Protein AF-A0A3B3WKI2-F1 (afdb_monomer_lite)

Radius of gyration: 25.05 Å; chains: 1; bounding box: 56×59×57 Å

Foldseek 3Di:
DDDPPDDDQQLADDDPVNVVVQVVVCVVPNDDRSNLSVLLSQLQVVQPQHHQDLVRSCVSDVDDSVVSVSSSVVSVVVCVPDPDNGPRDDQAEDDPPPDPDPDPSHDDYDDPPPPDDDPDDDDVVVVVVVVVVVVVVVVVVVVVVVVVVVVVVVVVVVPD

Sequence (160 aa):
TFVFLDTEQPDYDLDTDDEAFVNKLKKKMEISCLQFEEMIDRLEKGSGQQLVSLPEAKLLLKEDDELIKEVFDYWSRKRKNSKANSLIPTVKQEKRDGSSTGDPYVAFRRRTEKMQTRKVRVSFFSCFLLVLLVKREQTGWIQRRKCSAYFSSDVGAVNS

Structure (mmCIF, N/CA/C/O backbone):
data_AF-A0A3B3WKI2-F1
#
_entry.id   AF-A0A3B3WKI2-F1
#
loop_
_atom_site.group_PDB
_atom_site.id
_atom_site.type_symbol
_atom_site.label_atom_id
_atom_site.label_alt_id
_atom_site.label_comp_id
_atom_site.label_asym_id
_atom_site.label_entity_id
_atom_site.label_seq_id
_atom_site.pdbx_PDB_ins_code
_atom_site.Cartn_x
_atom_site.Cartn_y
_atom_site.Cartn_z
_atom_site.occupancy
_atom_site.B_iso_or_equiv
_atom_site.auth_seq_id
_atom_site.auth_comp_id
_atom_site.auth_asym_id
_atom_site.auth_atom_id
_atom_site.pdbx_PDB_model_num
ATOM 1 N N . THR A 1 1 ? -11.578 11.237 -23.929 1.00 38.00 1 THR A N 1
ATOM 2 C CA . THR A 1 1 ? -11.633 10.963 -22.479 1.00 38.00 1 THR A CA 1
ATOM 3 C C . THR A 1 1 ? -10.210 10.747 -22.016 1.00 38.00 1 THR A C 1
ATOM 5 O O . THR A 1 1 ? -9.605 9.746 -22.369 1.00 38.00 1 THR A O 1
ATOM 8 N N . PHE A 1 2 ? -9.615 11.774 -21.415 1.00 40.41 2 PHE A N 1
ATOM 9 C CA . PHE A 1 2 ? -8.221 11.791 -20.971 1.00 40.41 2 PHE A CA 1
ATOM 10 C C . PHE A 1 2 ? -8.202 11.177 -19.567 1.00 40.41 2 PHE A C 1
ATOM 12 O O . PHE A 1 2 ? -8.936 11.655 -18.705 1.00 40.41 2 PHE A O 1
ATOM 19 N N . VAL A 1 3 ? -7.462 10.087 -19.360 1.00 42.97 3 VAL A N 1
ATOM 20 C CA . VAL A 1 3 ? -7.372 9.432 -18.048 1.00 42.97 3 VAL A CA 1
ATOM 21 C C . VAL A 1 3 ? -6.573 10.354 -17.130 1.00 42.97 3 VAL A C 1
ATOM 23 O O . VAL A 1 3 ? -5.382 10.578 -17.339 1.00 42.97 3 VAL A O 1
ATOM 26 N N . PHE A 1 4 ? -7.265 10.947 -16.166 1.00 43.16 4 PHE A N 1
ATOM 27 C CA . PHE A 1 4 ? -6.698 11.715 -15.071 1.00 43.16 4 PHE A CA 1
ATOM 28 C C . PHE A 1 4 ? -6.110 10.712 -14.066 1.00 43.16 4 PHE A C 1
ATOM 30 O O . PHE A 1 4 ? -6.827 10.177 -13.229 1.00 43.16 4 PHE A O 1
ATOM 37 N N . LEU A 1 5 ? -4.825 10.380 -14.205 1.00 49.28 5 LEU A N 1
ATOM 38 C CA . LEU A 1 5 ? -4.044 9.721 -13.152 1.00 49.28 5 LEU A CA 1
ATOM 39 C C . LEU A 1 5 ? -3.727 10.773 -12.079 1.00 49.28 5 LEU A C 1
ATOM 41 O O . LEU A 1 5 ? -2.598 11.245 -12.047 1.00 49.28 5 LEU A O 1
ATOM 45 N N . ASP A 1 6 ? -4.714 11.238 -11.305 1.00 46.78 6 ASP A N 1
ATOM 46 C CA . ASP A 1 6 ? -4.411 12.137 -10.173 1.00 46.78 6 ASP A CA 1
ATOM 47 C C . ASP A 1 6 ? -5.526 12.290 -9.120 1.00 46.78 6 ASP A C 1
ATOM 49 O O . ASP A 1 6 ? -5.763 13.378 -8.601 1.00 46.78 6 ASP A O 1
ATOM 53 N N . THR A 1 7 ? -6.209 11.200 -8.756 1.00 47.34 7 THR A N 1
ATOM 54 C CA . THR A 1 7 ? -6.895 11.127 -7.448 1.00 47.34 7 THR A CA 1
ATOM 55 C C . THR A 1 7 ? -6.794 9.723 -6.858 1.00 47.34 7 THR A C 1
ATOM 57 O O . THR A 1 7 ? -7.647 8.878 -7.112 1.00 47.34 7 THR A O 1
ATOM 60 N N . GLU A 1 8 ? -5.697 9.505 -6.127 1.00 61.78 8 GLU A N 1
ATOM 61 C CA . GLU A 1 8 ? -5.615 8.845 -4.809 1.00 61.78 8 GLU A CA 1
ATOM 62 C C . GLU A 1 8 ? -6.609 7.705 -4.523 1.00 61.78 8 GLU A C 1
ATOM 64 O O . GLU A 1 8 ? -7.402 7.780 -3.587 1.00 61.78 8 GLU A O 1
ATOM 69 N N . GLN A 1 9 ? -6.557 6.624 -5.300 1.00 72.19 9 GLN A N 1
ATOM 70 C CA . GLN A 1 9 ? -7.026 5.332 -4.800 1.00 72.19 9 GLN A CA 1
ATOM 71 C C . GLN A 1 9 ? -5.807 4.599 -4.216 1.00 72.19 9 GLN A C 1
ATOM 73 O O . GLN A 1 9 ? -4.782 4.551 -4.903 1.00 72.19 9 GLN A O 1
ATOM 78 N N . PRO A 1 10 ? -5.863 4.090 -2.970 1.00 79.75 10 PRO A N 1
ATOM 79 C CA . PRO A 1 10 ? -4.769 3.296 -2.418 1.00 79.75 10 PRO A CA 1
ATOM 80 C C . PRO A 1 10 ? -4.488 2.090 -3.323 1.00 79.75 10 PRO A C 1
ATOM 82 O O . PRO A 1 10 ? -5.413 1.472 -3.841 1.00 79.75 10 PRO A O 1
ATOM 85 N N . ASP A 1 11 ? -3.207 1.756 -3.517 1.00 83.94 11 ASP A N 1
ATOM 86 C CA . ASP A 1 11 ? -2.802 0.608 -4.348 1.00 83.94 11 ASP A CA 1
ATOM 87 C C . ASP A 1 11 ? -3.088 -0.737 -3.648 1.00 83.94 11 ASP A C 1
ATOM 89 O O . ASP A 1 11 ? -2.954 -1.806 -4.249 1.00 83.94 11 ASP A O 1
ATOM 93 N N . TYR A 1 12 ? -3.417 -0.686 -2.355 1.00 87.62 12 TYR A N 1
ATOM 94 C CA . TYR A 1 12 ? -3.726 -1.842 -1.532 1.00 87.62 12 TYR A CA 1
ATOM 95 C C . TYR A 1 12 ? -5.235 -2.099 -1.501 1.00 87.62 12 TYR A C 1
ATOM 97 O O . TYR A 1 12 ? -5.989 -1.262 -1.010 1.00 87.62 12 TYR A O 1
ATOM 105 N N . ASP A 1 13 ? -5.643 -3.288 -1.941 1.00 90.12 13 ASP A N 1
ATOM 106 C CA . ASP A 1 13 ? -7.022 -3.771 -1.856 1.00 90.12 13 ASP A CA 1
ATOM 107 C C . ASP A 1 13 ? -7.193 -4.715 -0.655 1.00 90.12 13 ASP A C 1
ATOM 109 O O . ASP A 1 13 ? -6.355 -5.592 -0.413 1.00 90.12 13 ASP A O 1
ATOM 113 N N . LEU A 1 14 ? -8.303 -4.573 0.075 1.00 88.81 14 LEU A N 1
ATOM 114 C CA . LEU A 1 14 ? -8.678 -5.490 1.155 1.00 88.81 14 LEU A CA 1
ATOM 115 C C . LEU A 1 14 ? -8.870 -6.928 0.650 1.00 88.81 14 LEU A C 1
ATOM 117 O O . LEU A 1 14 ? -9.607 -7.176 -0.306 1.00 88.81 14 LEU A O 1
ATOM 121 N N . ASP A 1 15 ? -8.285 -7.894 1.359 1.00 88.44 15 ASP A N 1
ATOM 122 C CA . ASP A 1 15 ? -8.651 -9.304 1.217 1.00 88.44 15 ASP A CA 1
ATOM 123 C C . ASP A 1 15 ? -9.690 -9.748 2.265 1.00 88.44 15 ASP A C 1
ATOM 125 O O . ASP A 1 15 ? -10.083 -9.009 3.169 1.00 88.44 15 ASP A O 1
ATOM 129 N N . THR A 1 16 ? -10.159 -10.993 2.156 1.00 89.88 16 THR A N 1
ATOM 130 C CA . THR A 1 16 ? -11.171 -11.550 3.071 1.00 89.88 16 THR A CA 1
ATOM 131 C C . THR A 1 16 ? -10.713 -11.562 4.538 1.00 89.88 16 THR A C 1
ATOM 133 O O . THR A 1 16 ? -11.535 -11.407 5.447 1.00 89.88 16 THR A O 1
ATOM 136 N N . ASP A 1 17 ? -9.412 -11.726 4.791 1.00 89.88 17 ASP A N 1
ATOM 137 C CA . ASP A 1 17 ? -8.857 -11.714 6.146 1.00 89.88 17 ASP A CA 1
ATOM 138 C C . ASP A 1 17 ? -8.795 -10.282 6.704 1.00 89.88 17 ASP A C 1
ATOM 140 O O . ASP A 1 17 ? -9.076 -10.065 7.891 1.00 89.88 17 ASP A O 1
ATOM 144 N N . ASP A 1 18 ? -8.473 -9.303 5.854 1.00 91.75 18 ASP A N 1
ATOM 145 C CA . ASP A 1 18 ? -8.488 -7.878 6.179 1.00 91.75 18 ASP A CA 1
ATOM 146 C C . ASP A 1 18 ? -9.910 -7.405 6.498 1.00 91.75 18 ASP A C 1
ATOM 148 O O . ASP A 1 18 ? -10.129 -6.755 7.521 1.00 91.75 18 ASP A O 1
ATOM 152 N N . GLU A 1 19 ? -10.908 -7.787 5.696 1.00 91.31 19 GLU A N 1
ATOM 153 C CA . GLU A 1 19 ? -12.314 -7.452 5.953 1.00 91.31 19 GLU A CA 1
ATOM 154 C C . GLU A 1 19 ? -12.773 -7.954 7.329 1.00 91.31 19 GLU A C 1
ATOM 156 O O . GLU A 1 19 ? -13.438 -7.239 8.089 1.00 91.31 19 GLU A O 1
ATOM 161 N N . ALA A 1 20 ? -12.397 -9.183 7.696 1.00 91.75 20 ALA A N 1
ATOM 162 C CA . ALA A 1 20 ? -12.710 -9.746 9.004 1.00 91.75 20 ALA A CA 1
ATOM 163 C C . ALA A 1 20 ? -12.011 -8.986 10.146 1.00 91.75 20 ALA A C 1
ATOM 165 O O . ALA A 1 20 ? -12.585 -8.844 11.233 1.00 91.75 20 ALA A O 1
ATOM 166 N N . PHE A 1 21 ? -10.789 -8.496 9.922 1.00 91.50 21 PHE A N 1
ATOM 167 C CA . PHE A 1 21 ? -10.059 -7.663 10.875 1.00 91.50 21 PHE A CA 1
ATOM 168 C C . PHE A 1 21 ? -10.705 -6.281 11.027 1.00 91.50 21 PHE A C 1
ATOM 170 O O . PHE A 1 21 ? -11.048 -5.894 12.147 1.00 91.50 21 PHE A O 1
ATOM 177 N N . VAL A 1 22 ? -10.975 -5.585 9.922 1.00 91.06 22 VAL A N 1
ATOM 178 C CA . VAL A 1 22 ? -11.626 -4.267 9.902 1.00 91.06 22 VAL A CA 1
ATOM 179 C C . VAL A 1 22 ? -13.005 -4.335 10.553 1.00 91.06 22 VAL A C 1
ATOM 181 O O . VAL A 1 22 ? -13.339 -3.481 11.365 1.00 91.06 22 VAL A O 1
ATOM 184 N N . ASN A 1 23 ? -13.795 -5.382 10.303 1.00 90.38 23 ASN A N 1
ATOM 185 C CA . ASN A 1 23 ? -15.102 -5.559 10.947 1.00 90.38 23 ASN A CA 1
ATOM 186 C C . ASN A 1 23 ? -15.015 -5.783 12.467 1.00 90.38 23 ASN A C 1
ATOM 188 O O . ASN A 1 23 ? -15.940 -5.422 13.199 1.00 90.38 23 ASN A O 1
ATOM 192 N N . LYS A 1 24 ? -13.923 -6.373 12.968 1.00 89.94 24 LYS A N 1
ATOM 193 C CA . LYS A 1 24 ? -13.662 -6.471 14.415 1.00 89.94 24 LYS A CA 1
ATOM 194 C C . LYS A 1 24 ? -13.196 -5.135 14.982 1.00 89.94 24 LYS A C 1
ATOM 196 O O . LYS A 1 24 ? -13.637 -4.769 16.070 1.00 89.94 24 LYS A O 1
ATOM 201 N N . LEU A 1 25 ? -12.336 -4.425 14.254 1.00 88.06 25 LEU A N 1
ATOM 202 C CA . LEU A 1 25 ? -11.780 -3.144 14.675 1.00 88.06 25 LEU A CA 1
ATOM 203 C C . LEU A 1 25 ? -12.856 -2.056 14.703 1.00 88.06 25 LEU A C 1
ATOM 205 O O . LEU A 1 25 ? -12.972 -1.385 15.718 1.00 88.06 25 LEU A O 1
ATOM 209 N N . LYS A 1 26 ? -13.750 -2.017 13.704 1.00 86.56 26 LYS A N 1
ATOM 210 C CA . LYS A 1 26 ? -14.941 -1.147 13.632 1.00 86.56 26 LYS A CA 1
ATOM 211 C C . LYS A 1 26 ? -15.816 -1.175 14.884 1.00 86.5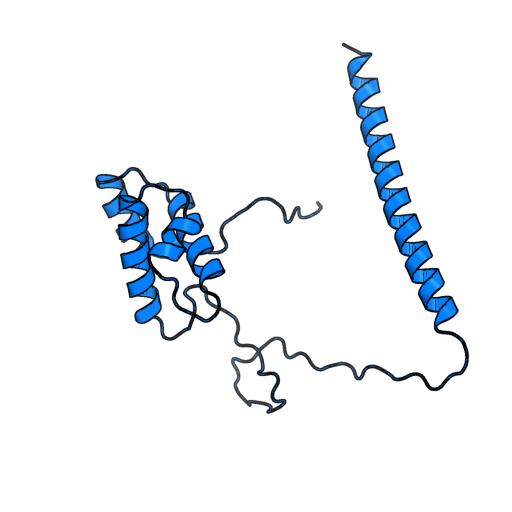6 26 LYS A C 1
ATOM 213 O O . LYS A 1 26 ? -16.430 -0.175 15.220 1.00 86.56 26 LYS A O 1
ATOM 218 N N . LYS A 1 27 ? -15.890 -2.315 15.581 1.00 84.94 27 LYS A N 1
ATOM 219 C CA . LYS A 1 27 ? -16.668 -2.446 16.828 1.00 84.94 27 LYS A CA 1
ATOM 220 C C . LYS A 1 27 ? -15.998 -1.783 18.034 1.00 84.94 27 LYS A C 1
ATOM 222 O O . LYS A 1 27 ? -16.663 -1.572 19.041 1.00 84.94 27 LYS A O 1
ATOM 227 N N . LYS A 1 28 ? -14.689 -1.539 17.960 1.00 82.19 28 LYS A N 1
ATOM 228 C CA . LYS A 1 28 ? -13.881 -0.918 19.018 1.00 82.19 28 LYS A CA 1
ATOM 229 C C . LYS A 1 28 ? -13.541 0.537 18.698 1.00 82.19 28 LYS A C 1
ATOM 231 O O . LYS A 1 28 ? -13.533 1.360 19.600 1.00 82.19 28 LYS A O 1
ATOM 236 N N . MET A 1 29 ? -13.232 0.814 17.435 1.00 77.12 29 MET A N 1
ATOM 237 C CA . MET A 1 29 ? -12.756 2.086 16.903 1.00 77.12 29 MET A CA 1
ATOM 238 C C . MET A 1 29 ? -13.345 2.231 15.502 1.00 77.12 29 MET A C 1
ATOM 240 O O . MET A 1 29 ? -13.116 1.372 14.650 1.00 77.12 29 MET A O 1
ATOM 244 N N . GLU A 1 30 ? -14.169 3.249 15.274 1.00 78.50 30 GLU A N 1
ATOM 245 C CA . GLU A 1 30 ? -14.859 3.457 13.998 1.00 78.50 30 GLU A CA 1
ATOM 246 C C . GLU A 1 30 ? -13.853 3.753 12.870 1.00 78.50 30 GLU A C 1
ATOM 248 O O . GLU A 1 30 ? -13.501 4.898 12.620 1.00 78.50 30 GLU A O 1
ATOM 253 N N . ILE A 1 31 ? -13.380 2.708 12.182 1.00 85.94 31 ILE A N 1
ATOM 254 C CA . ILE A 1 31 ? -12.472 2.805 11.031 1.00 85.94 31 ILE A CA 1
ATOM 255 C C . ILE A 1 31 ? -13.214 2.505 9.725 1.00 85.94 31 ILE A C 1
ATOM 257 O O . ILE A 1 31 ? -13.993 1.550 9.633 1.00 85.94 31 ILE A O 1
ATOM 261 N N . SER A 1 32 ? -12.966 3.296 8.681 1.00 87.44 32 SER A N 1
ATOM 262 C CA . SER A 1 32 ? -13.492 3.011 7.339 1.00 87.44 32 SER A CA 1
ATOM 263 C C . SER A 1 32 ? -12.602 2.019 6.575 1.00 87.44 32 SER A C 1
ATOM 265 O O . SER A 1 32 ? -11.414 1.891 6.854 1.00 87.44 32 SER A O 1
ATOM 267 N N . CYS A 1 33 ? -13.170 1.304 5.596 1.00 87.62 33 CYS A N 1
ATOM 268 C CA . CYS A 1 33 ? -12.393 0.382 4.754 1.00 87.62 33 CYS A CA 1
ATOM 269 C C . CYS A 1 33 ? -11.276 1.120 3.998 1.00 87.62 33 CYS A C 1
ATOM 271 O O . CYS A 1 33 ? -10.127 0.701 4.054 1.00 87.62 33 CYS A O 1
ATOM 273 N N . LEU A 1 34 ? -11.610 2.268 3.401 1.00 88.25 34 LEU A N 1
ATOM 274 C CA . LEU A 1 34 ? -10.665 3.111 2.664 1.00 88.25 34 LEU A CA 1
ATOM 275 C C . LEU A 1 34 ? -9.532 3.637 3.553 1.00 88.25 34 LEU A C 1
ATOM 277 O O . LEU A 1 34 ? -8.381 3.647 3.138 1.00 88.25 34 LEU A O 1
ATOM 281 N N . GLN A 1 35 ? -9.835 4.032 4.794 1.00 89.62 35 GLN A N 1
ATOM 282 C CA . GLN A 1 35 ? -8.809 4.481 5.738 1.00 89.62 35 GLN A CA 1
ATOM 283 C C . GLN A 1 35 ? -7.838 3.346 6.075 1.00 89.62 35 GLN A C 1
ATOM 285 O O . GLN A 1 35 ? -6.635 3.570 6.133 1.00 89.62 35 GLN A O 1
ATOM 290 N N . PHE A 1 36 ? -8.331 2.117 6.261 1.00 91.56 36 PHE A N 1
ATOM 291 C CA . PHE A 1 36 ? -7.446 0.971 6.468 1.00 91.56 36 PHE A CA 1
ATOM 292 C C . PHE A 1 36 ? -6.555 0.711 5.246 1.00 91.56 36 PHE A C 1
ATOM 294 O O . PHE A 1 36 ? -5.350 0.535 5.410 1.00 91.56 36 PHE A O 1
ATOM 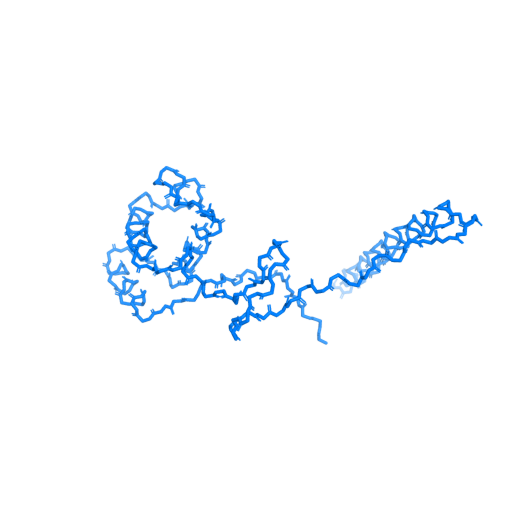301 N N . GLU A 1 37 ? -7.117 0.729 4.036 1.00 92.06 37 GLU A N 1
ATOM 302 C CA . GLU A 1 37 ? -6.352 0.573 2.790 1.00 92.06 37 GLU A CA 1
ATOM 303 C C . GLU A 1 37 ? -5.259 1.640 2.663 1.00 92.06 37 GLU A C 1
ATOM 305 O O . GLU A 1 37 ? -4.103 1.313 2.410 1.00 92.06 37 GLU A O 1
ATOM 310 N N . GLU A 1 38 ? -5.586 2.904 2.938 1.00 90.44 38 GLU A N 1
ATOM 311 C CA . GLU A 1 38 ? -4.639 4.021 2.930 1.00 90.44 38 GLU A CA 1
ATOM 312 C C . GLU A 1 38 ? -3.528 3.850 3.980 1.00 90.44 38 GLU A C 1
ATOM 314 O O . GLU A 1 38 ? -2.354 4.124 3.712 1.00 90.44 38 GLU A O 1
ATOM 319 N N . MET A 1 39 ? -3.868 3.361 5.177 1.00 92.62 39 MET A N 1
ATOM 320 C CA . MET A 1 39 ? -2.881 3.077 6.220 1.00 92.62 39 MET A CA 1
ATOM 321 C C . MET A 1 39 ? -1.917 1.964 5.792 1.00 92.62 39 MET A C 1
ATOM 323 O O . MET A 1 39 ? -0.704 2.108 5.959 1.00 92.62 39 MET A O 1
ATOM 327 N N . ILE A 1 40 ? -2.425 0.865 5.227 1.00 91.94 40 ILE A N 1
ATOM 328 C CA . ILE A 1 40 ? -1.581 -0.237 4.751 1.00 91.94 40 ILE A CA 1
ATOM 329 C C . ILE A 1 40 ? -0.737 0.198 3.551 1.00 91.94 40 ILE A C 1
ATOM 331 O O . ILE A 1 40 ? 0.455 -0.100 3.515 1.00 91.94 40 ILE A O 1
ATOM 335 N N . ASP A 1 41 ? -1.307 0.951 2.613 1.00 90.44 41 ASP A N 1
ATOM 336 C CA . ASP A 1 41 ? -0.598 1.482 1.450 1.00 90.44 41 ASP A CA 1
ATOM 337 C C . ASP A 1 41 ? 0.588 2.368 1.867 1.00 90.44 41 ASP A C 1
ATOM 339 O O . ASP A 1 41 ? 1.713 2.188 1.395 1.00 90.44 41 ASP A O 1
ATOM 343 N N . ARG A 1 42 ? 0.388 3.263 2.846 1.00 89.88 42 ARG A N 1
ATOM 344 C CA . ARG A 1 42 ? 1.471 4.077 3.425 1.00 89.88 42 ARG A CA 1
ATOM 345 C C . ARG A 1 42 ? 2.546 3.230 4.102 1.00 89.88 42 ARG A C 1
ATOM 347 O O . ARG A 1 42 ? 3.732 3.539 3.961 1.00 89.88 42 ARG A O 1
ATOM 354 N N . LEU A 1 43 ? 2.160 2.170 4.816 1.00 90.81 43 LEU A N 1
ATOM 355 C CA . LEU A 1 43 ? 3.112 1.246 5.440 1.00 90.81 43 LEU A CA 1
ATOM 356 C C . LEU A 1 43 ? 3.910 0.464 4.389 1.00 90.81 43 LEU A C 1
ATOM 358 O O . LEU A 1 43 ? 5.132 0.399 4.497 1.00 90.81 43 LEU A O 1
ATOM 362 N N . GLU A 1 44 ? 3.271 -0.072 3.347 1.00 89.62 44 GLU A N 1
ATOM 363 C CA . GLU A 1 44 ? 3.951 -0.783 2.255 1.00 89.62 44 GLU A CA 1
ATOM 364 C C . GLU A 1 44 ? 4.909 0.146 1.489 1.00 89.62 44 GLU A C 1
ATOM 366 O O . GLU A 1 44 ? 6.069 -0.217 1.258 1.00 89.62 44 GLU A O 1
ATOM 371 N N . LYS A 1 45 ? 4.476 1.376 1.174 1.00 87.19 45 LYS A N 1
ATOM 372 C CA . LYS A 1 45 ? 5.308 2.402 0.518 1.00 87.19 45 LYS A CA 1
ATOM 373 C C . LYS A 1 45 ? 6.494 2.831 1.382 1.00 87.19 45 LYS A C 1
ATOM 375 O O . LYS A 1 45 ? 7.592 2.999 0.853 1.00 87.19 45 LYS A O 1
ATOM 380 N N . GLY A 1 46 ? 6.301 2.962 2.696 1.00 84.88 46 GLY A N 1
ATOM 381 C CA . GLY A 1 46 ? 7.379 3.237 3.650 1.00 84.88 46 GLY A CA 1
ATOM 382 C C . GLY A 1 46 ? 8.338 2.058 3.837 1.00 84.88 46 GLY A C 1
ATOM 383 O O . GLY A 1 46 ? 9.522 2.251 4.095 1.00 84.88 46 GLY A O 1
ATOM 384 N N . SER A 1 47 ? 7.852 0.831 3.651 1.00 83.25 47 SER A N 1
ATOM 385 C CA . SER A 1 47 ? 8.621 -0.383 3.903 1.00 83.25 47 SER A CA 1
ATOM 386 C C . SER A 1 47 ? 9.669 -0.666 2.825 1.00 83.25 47 SER A C 1
ATOM 388 O O . SER A 1 47 ? 10.793 -1.056 3.141 1.00 83.25 47 SER A O 1
ATOM 390 N N . GLY A 1 48 ? 9.348 -0.487 1.541 1.00 76.44 48 GLY A N 1
ATOM 391 C CA . GLY A 1 48 ? 10.286 -0.777 0.450 1.00 76.44 48 GLY A CA 1
ATOM 392 C C . GLY A 1 48 ? 10.931 -2.171 0.576 1.00 76.44 48 GLY A C 1
ATOM 393 O O . GLY A 1 48 ? 10.291 -3.186 0.321 1.00 76.44 48 GLY A O 1
ATOM 394 N N . GLN A 1 49 ? 12.211 -2.238 0.973 1.00 69.69 49 GLN A N 1
ATOM 395 C CA . GLN A 1 49 ? 12.923 -3.506 1.222 1.00 69.69 49 GLN A CA 1
ATOM 396 C C . GLN A 1 49 ? 12.983 -3.929 2.706 1.00 69.69 49 GLN A C 1
ATOM 398 O O . GLN A 1 49 ? 13.178 -5.114 2.985 1.00 69.69 49 GLN A O 1
ATOM 403 N N . GLN A 1 50 ? 12.796 -3.019 3.669 1.00 77.31 50 GLN A N 1
ATOM 404 C CA . GLN A 1 50 ? 12.971 -3.270 5.109 1.00 77.31 50 GLN A CA 1
ATOM 405 C C . GLN A 1 50 ? 11.650 -3.163 5.880 1.00 77.31 50 GLN A C 1
ATOM 407 O O . GLN A 1 50 ? 10.744 -2.439 5.493 1.00 77.31 50 GLN A O 1
ATOM 412 N N . LEU A 1 51 ? 11.501 -3.925 6.965 1.00 80.56 51 LEU A N 1
ATOM 413 C CA . LEU A 1 51 ? 10.312 -3.823 7.817 1.00 80.56 51 LEU A CA 1
ATOM 414 C C . LEU A 1 51 ? 10.267 -2.440 8.479 1.00 80.56 51 LEU A C 1
ATOM 416 O O . LEU A 1 51 ? 11.252 -2.039 9.095 1.00 80.56 51 LEU A O 1
ATOM 420 N N . VAL A 1 52 ? 9.123 -1.763 8.384 1.00 85.44 52 VAL A N 1
ATOM 421 C CA . VAL A 1 52 ? 8.860 -0.503 9.095 1.00 85.44 52 VAL A CA 1
ATOM 422 C C . VAL A 1 52 ? 8.830 -0.781 10.596 1.00 85.44 52 VAL A C 1
ATOM 424 O O . VAL A 1 52 ? 8.281 -1.792 11.039 1.00 85.44 52 VAL A O 1
ATOM 427 N N . SER A 1 53 ? 9.434 0.102 11.388 1.00 88.00 53 SER A N 1
ATOM 428 C CA . SER A 1 53 ? 9.384 0.028 12.855 1.00 88.00 53 SER A CA 1
ATOM 429 C C . SER A 1 53 ? 8.176 0.789 13.416 1.00 88.00 53 SER A C 1
ATOM 431 O O . SER A 1 53 ? 7.666 1.703 12.779 1.00 88.00 53 SER A O 1
ATOM 433 N N . LEU A 1 54 ? 7.719 0.468 14.632 1.00 87.56 54 LEU A N 1
ATOM 434 C CA . LEU A 1 54 ? 6.570 1.163 15.238 1.00 87.56 54 LEU A CA 1
ATOM 435 C C . LEU A 1 54 ? 6.742 2.704 15.303 1.00 87.56 54 LEU A C 1
ATOM 437 O O . LEU A 1 54 ? 5.785 3.407 14.986 1.00 87.56 54 LEU A O 1
ATOM 441 N N . PRO A 1 55 ? 7.920 3.270 15.656 1.00 87.12 55 PRO A N 1
ATOM 442 C CA . PRO A 1 55 ? 8.126 4.723 15.626 1.00 87.12 55 PRO A CA 1
ATOM 443 C C . PRO A 1 55 ? 8.003 5.327 14.223 1.00 87.12 55 PRO A C 1
ATOM 445 O O . PRO A 1 55 ? 7.511 6.437 14.067 1.00 87.12 55 PRO A O 1
ATOM 448 N N . GLU A 1 56 ? 8.436 4.595 13.202 1.00 86.94 56 GLU A N 1
ATOM 449 C CA . GLU A 1 56 ? 8.355 5.024 11.807 1.00 86.94 56 GLU A CA 1
ATOM 450 C C . GLU A 1 56 ? 6.916 4.954 11.288 1.00 86.94 56 GLU A C 1
ATOM 452 O O . GLU A 1 56 ? 6.446 5.893 10.652 1.00 86.94 56 GLU A O 1
ATOM 457 N N . ALA A 1 57 ? 6.168 3.913 11.666 1.00 88.56 57 ALA A N 1
ATOM 458 C CA . ALA A 1 57 ? 4.739 3.812 11.390 1.00 88.56 57 ALA A CA 1
ATOM 459 C C . ALA A 1 57 ? 3.962 5.008 11.962 1.00 88.56 57 ALA A C 1
ATOM 461 O O . ALA A 1 57 ? 3.112 5.555 11.271 1.00 88.56 57 ALA A O 1
ATOM 462 N N . LYS A 1 58 ? 4.303 5.476 13.171 1.00 88.75 58 LYS A N 1
ATOM 463 C CA . LYS A 1 58 ? 3.702 6.685 13.767 1.00 88.75 58 LYS A CA 1
ATOM 464 C C . LYS A 1 58 ? 4.021 7.981 13.021 1.00 88.75 58 LYS A C 1
ATOM 466 O O . LYS A 1 58 ? 3.261 8.936 13.096 1.00 88.75 58 LYS A O 1
ATOM 471 N N . LEU A 1 59 ? 5.159 8.048 12.334 1.00 87.31 59 LEU A N 1
ATOM 472 C CA . LEU A 1 59 ? 5.514 9.214 11.519 1.00 87.31 59 LEU A CA 1
ATOM 473 C C . LEU A 1 59 ? 4.792 9.197 10.167 1.00 87.31 59 LEU A C 1
ATOM 475 O O . LEU A 1 59 ? 4.468 10.255 9.628 1.00 87.31 59 LEU A O 1
ATOM 479 N N . LEU A 1 60 ? 4.554 8.002 9.621 1.00 85.69 60 LEU A N 1
ATOM 480 C CA . LEU A 1 60 ? 3.867 7.797 8.345 1.00 85.69 60 LEU A CA 1
ATOM 481 C C . LEU A 1 60 ? 2.344 7.922 8.480 1.00 85.69 60 LEU A C 1
ATOM 483 O O . LEU A 1 60 ? 1.686 8.489 7.607 1.00 85.69 60 LEU A O 1
ATOM 487 N N . LEU A 1 61 ? 1.791 7.394 9.570 1.00 84.12 61 LEU A N 1
ATOM 488 C CA . LEU A 1 61 ? 0.364 7.369 9.857 1.00 84.12 61 LEU A CA 1
ATOM 489 C C . LEU A 1 61 ? 0.036 8.515 10.813 1.00 84.12 61 LEU A C 1
ATOM 491 O O . LEU A 1 61 ? 0.492 8.534 11.949 1.00 84.12 61 LEU A O 1
ATOM 495 N N . LYS A 1 62 ? -0.752 9.487 10.350 1.00 84.56 62 LYS A N 1
ATOM 496 C CA . LYS A 1 62 ? -1.175 10.657 11.140 1.00 84.56 62 LYS A CA 1
ATOM 497 C C . LYS A 1 62 ? -2.493 10.391 11.880 1.00 84.56 62 LYS A C 1
ATOM 499 O O . LYS A 1 62 ? -3.387 11.227 11.859 1.00 84.56 62 LYS A O 1
ATOM 504 N N . GLU A 1 63 ? -2.603 9.212 12.475 1.00 86.31 63 GLU A N 1
ATOM 505 C CA . GLU A 1 63 ? -3.816 8.689 13.115 1.00 86.31 63 GLU A CA 1
ATOM 506 C C . GLU A 1 63 ? -3.606 8.506 14.628 1.00 86.31 63 GLU A C 1
ATOM 508 O O . GLU A 1 63 ? -2.526 8.783 15.157 1.00 86.31 63 GLU A O 1
ATOM 513 N N . ASP A 1 64 ? -4.626 8.017 15.333 1.00 87.81 64 ASP A N 1
ATOM 514 C CA . ASP A 1 64 ? -4.537 7.737 16.767 1.00 87.81 64 ASP A CA 1
ATOM 515 C C . ASP A 1 64 ? -3.519 6.632 17.091 1.00 87.81 64 ASP A C 1
ATOM 517 O O . ASP A 1 64 ? -3.470 5.579 16.452 1.00 87.81 64 ASP A O 1
ATOM 521 N N . ASP A 1 65 ? -2.744 6.836 18.159 1.00 87.75 65 ASP A N 1
ATOM 522 C CA . ASP A 1 65 ? -1.664 5.937 18.589 1.00 87.75 65 ASP A CA 1
ATOM 523 C C . ASP A 1 65 ? -2.133 4.490 18.846 1.00 87.75 65 ASP A C 1
ATOM 525 O O . ASP A 1 65 ? -1.403 3.532 18.567 1.00 87.75 65 ASP A O 1
ATOM 529 N N . GLU A 1 66 ? -3.348 4.319 19.376 1.00 88.06 66 GLU A N 1
ATOM 530 C CA . GLU A 1 66 ? -3.957 3.005 19.618 1.00 88.06 66 GLU A CA 1
ATOM 531 C C . GLU A 1 66 ? -4.342 2.305 18.308 1.00 88.06 66 GLU A C 1
ATOM 533 O O . GLU A 1 66 ? -4.075 1.110 18.145 1.00 88.06 66 GLU A O 1
ATOM 538 N N . LEU A 1 67 ? -4.891 3.057 17.347 1.00 89.38 67 LEU A N 1
ATOM 539 C CA . LEU A 1 67 ? -5.267 2.546 16.032 1.00 89.38 67 LEU A CA 1
ATOM 540 C C . LEU A 1 67 ? -4.029 2.147 15.224 1.00 89.38 67 LEU A C 1
ATOM 542 O O . LEU A 1 67 ? -3.974 1.050 14.664 1.00 89.38 67 LEU A O 1
ATOM 546 N N . ILE A 1 68 ? -3.007 3.010 15.218 1.00 91.31 68 ILE A N 1
ATOM 547 C CA . ILE A 1 68 ? -1.725 2.757 14.554 1.00 91.31 68 ILE A CA 1
ATOM 548 C C . ILE A 1 68 ? -1.114 1.460 15.070 1.00 91.31 68 ILE A C 1
ATOM 550 O O . ILE A 1 68 ? -0.656 0.646 14.273 1.00 91.31 68 ILE A O 1
ATOM 554 N N . LYS A 1 69 ? -1.120 1.244 16.389 1.00 91.94 69 LYS A N 1
ATOM 555 C CA . LYS A 1 69 ? -0.542 0.042 16.991 1.00 91.94 69 LYS A CA 1
ATOM 556 C C . LYS A 1 69 ? -1.266 -1.232 16.550 1.00 91.94 69 LYS A C 1
ATOM 558 O O . LYS A 1 69 ? -0.601 -2.177 16.135 1.00 91.94 69 LYS A O 1
ATOM 563 N N . GLU A 1 70 ? -2.599 -1.259 16.591 1.00 92.00 70 GLU A N 1
ATOM 564 C CA . GLU A 1 70 ? -3.381 -2.434 16.172 1.00 92.00 70 GLU A CA 1
ATOM 565 C C . GLU A 1 70 ? -3.191 -2.755 14.682 1.00 92.00 70 GLU A C 1
ATOM 567 O O . GLU A 1 70 ? -2.955 -3.913 14.318 1.00 92.00 70 GLU A O 1
ATOM 572 N N . VAL A 1 71 ? -3.238 -1.735 13.816 1.00 92.38 71 VAL A N 1
ATOM 573 C CA . VAL A 1 71 ? -3.017 -1.902 12.370 1.00 92.38 71 VAL A CA 1
ATOM 574 C C . VAL A 1 71 ? -1.578 -2.340 12.092 1.00 92.38 71 VAL A C 1
ATOM 576 O O . VAL A 1 71 ? -1.357 -3.269 11.316 1.00 92.38 71 VAL A O 1
ATOM 579 N N . PHE A 1 72 ? -0.592 -1.747 12.768 1.00 92.75 72 PHE A N 1
ATOM 580 C CA . PHE A 1 72 ? 0.818 -2.103 12.620 1.00 92.75 72 PHE A CA 1
ATOM 581 C C . PHE A 1 72 ? 1.116 -3.537 13.074 1.00 92.75 72 PHE A C 1
ATOM 583 O O . PHE A 1 72 ? 1.857 -4.252 12.396 1.00 92.75 72 PHE A O 1
ATOM 590 N N . ASP A 1 73 ? 0.540 -3.984 14.192 1.00 92.88 73 ASP A N 1
ATOM 591 C CA . ASP A 1 73 ? 0.713 -5.348 14.702 1.00 92.88 73 ASP A CA 1
ATOM 592 C C . ASP A 1 73 ? 0.047 -6.384 13.783 1.00 92.88 73 ASP A C 1
ATOM 594 O O . ASP A 1 73 ? 0.546 -7.506 13.625 1.00 92.88 73 ASP A O 1
ATOM 598 N N . TYR A 1 74 ? -1.079 -6.031 13.159 1.00 92.81 74 TYR A N 1
ATOM 599 C CA . TYR A 1 74 ? -1.702 -6.836 12.110 1.00 92.81 74 TYR A CA 1
ATOM 600 C C . TYR A 1 74 ? -0.813 -6.911 10.858 1.00 92.81 74 TYR A C 1
ATOM 602 O O . TYR A 1 74 ? -0.396 -8.005 10.464 1.00 92.81 74 TYR A O 1
ATOM 610 N N . TRP A 1 75 ? -0.445 -5.758 10.295 1.00 92.12 75 TRP A N 1
ATOM 611 C CA . TRP A 1 75 ? 0.388 -5.643 9.099 1.00 92.12 75 TRP A CA 1
ATOM 612 C C . TRP A 1 75 ? 1.734 -6.357 9.266 1.00 92.12 75 TRP A C 1
ATOM 614 O O . TRP A 1 75 ? 2.101 -7.204 8.453 1.00 92.12 75 TRP A O 1
ATOM 624 N N . SER A 1 76 ? 2.434 -6.121 10.378 1.00 90.62 76 SER A N 1
ATOM 625 C CA . SER A 1 76 ? 3.730 -6.742 10.677 1.00 90.62 76 SER A CA 1
ATOM 626 C C . SER A 1 76 ? 3.653 -8.266 10.745 1.00 90.62 76 SER A C 1
ATOM 628 O O . SER A 1 76 ? 4.582 -8.955 10.315 1.00 90.62 76 SER A O 1
ATOM 630 N N . ARG A 1 77 ? 2.560 -8.825 11.283 1.00 91.06 77 ARG A N 1
ATOM 631 C CA . ARG A 1 77 ? 2.330 -10.279 11.279 1.00 91.06 77 ARG A CA 1
ATOM 632 C C . ARG A 1 77 ? 2.073 -10.790 9.866 1.00 91.06 77 ARG A C 1
ATOM 634 O O . ARG A 1 77 ? 2.680 -11.786 9.475 1.00 91.06 77 ARG A O 1
ATOM 641 N N . LYS A 1 78 ? 1.242 -10.092 9.088 1.00 90.00 78 LYS A N 1
ATOM 642 C CA . LYS A 1 78 ? 0.942 -10.448 7.694 1.00 90.00 78 LYS A CA 1
ATOM 643 C C . LYS A 1 78 ? 2.215 -10.450 6.835 1.00 90.00 78 LYS A C 1
ATOM 645 O O . LYS A 1 78 ? 2.493 -11.426 6.143 1.00 90.00 78 LYS A O 1
ATOM 650 N N . ARG A 1 79 ? 3.066 -9.430 6.988 1.00 87.31 79 ARG A N 1
ATOM 651 C CA . ARG A 1 79 ? 4.344 -9.260 6.270 1.00 87.31 79 ARG A CA 1
ATOM 652 C C . ARG A 1 79 ? 5.388 -10.321 6.634 1.00 87.31 79 ARG A C 1
ATOM 654 O O . ARG A 1 79 ? 6.187 -10.695 5.786 1.00 87.31 79 ARG A O 1
ATOM 661 N N . LYS A 1 80 ? 5.378 -10.834 7.872 1.00 86.25 80 LYS A N 1
ATOM 662 C CA . LYS A 1 80 ? 6.238 -11.957 8.308 1.00 86.25 80 LYS A CA 1
ATOM 663 C C . LYS A 1 80 ? 5.761 -13.314 7.790 1.00 86.25 80 LYS A C 1
ATOM 665 O O . LYS A 1 80 ? 6.584 -14.198 7.572 1.00 86.25 80 LYS A O 1
ATOM 670 N N . ASN A 1 81 ? 4.451 -13.480 7.619 1.00 86.19 81 ASN A N 1
ATOM 671 C CA . ASN A 1 81 ? 3.858 -14.717 7.112 1.00 86.19 81 ASN A CA 1
ATOM 672 C C . ASN A 1 81 ? 3.879 -14.793 5.577 1.00 86.19 81 ASN A C 1
ATOM 674 O O . ASN A 1 81 ? 3.829 -15.889 5.015 1.00 86.19 81 ASN A O 1
ATOM 678 N N . SER A 1 82 ? 3.967 -13.649 4.893 1.00 81.19 82 SER A N 1
ATOM 679 C CA . SER A 1 82 ? 4.132 -13.601 3.442 1.00 81.19 82 SER A CA 1
ATOM 680 C C . SER A 1 82 ? 5.514 -14.111 3.030 1.00 81.19 82 SER A C 1
ATOM 682 O O . SER A 1 82 ? 6.540 -13.735 3.593 1.00 81.19 82 SER A O 1
ATOM 684 N N . LYS A 1 83 ? 5.554 -14.967 2.002 1.00 76.12 83 LYS A N 1
ATOM 685 C CA . LYS A 1 83 ? 6.813 -15.402 1.367 1.00 76.12 83 LYS A CA 1
ATOM 686 C C . LYS A 1 83 ? 7.439 -14.294 0.517 1.00 76.12 83 LYS A C 1
ATOM 688 O O . LYS A 1 83 ? 8.616 -14.379 0.175 1.00 76.12 83 LYS A O 1
ATOM 693 N N . ALA A 1 84 ? 6.636 -13.310 0.119 1.00 72.06 84 ALA A N 1
ATOM 694 C CA . ALA A 1 84 ? 7.074 -12.160 -0.648 1.00 72.06 84 ALA A CA 1
ATOM 695 C C . ALA A 1 84 ? 7.444 -11.013 0.300 1.00 72.06 84 ALA A C 1
ATOM 697 O O . ALA A 1 84 ? 6.845 -10.843 1.357 1.00 72.06 84 ALA A O 1
ATOM 698 N N . ASN A 1 85 ? 8.404 -10.183 -0.109 1.00 74.94 85 ASN A N 1
ATOM 699 C CA . ASN A 1 85 ? 8.827 -9.010 0.665 1.00 74.94 85 ASN A CA 1
ATOM 700 C C . ASN A 1 85 ? 7.789 -7.865 0.669 1.00 74.94 85 ASN A C 1
ATOM 702 O O . ASN A 1 85 ? 8.087 -6.799 1.197 1.00 74.94 85 ASN A O 1
ATOM 706 N N . SER A 1 86 ? 6.612 -8.076 0.075 1.00 82.75 86 SER A N 1
ATOM 707 C CA . SER A 1 86 ? 5.496 -7.132 0.006 1.00 82.75 86 SER A CA 1
ATOM 708 C C . SER A 1 86 ? 4.175 -7.895 0.095 1.00 82.75 86 SER A C 1
ATOM 710 O O . SER A 1 86 ? 4.112 -9.087 -0.235 1.00 82.75 86 SER A O 1
ATOM 712 N N . LEU A 1 87 ? 3.140 -7.210 0.572 1.00 85.06 87 LEU A N 1
ATOM 713 C CA . LEU A 1 87 ? 1.770 -7.713 0.588 1.00 85.06 87 LEU A CA 1
ATOM 714 C C . LEU A 1 87 ? 1.070 -7.523 -0.761 1.00 85.06 87 LEU A C 1
ATOM 716 O O . LEU A 1 87 ? 0.185 -8.307 -1.093 1.00 85.06 87 LEU A O 1
ATOM 720 N N . ILE A 1 88 ? 1.503 -6.541 -1.556 1.00 85.38 88 ILE A N 1
ATOM 721 C CA . ILE A 1 88 ? 0.957 -6.289 -2.888 1.00 85.38 88 ILE A CA 1
ATOM 722 C C . ILE A 1 88 ? 1.612 -7.266 -3.878 1.00 85.38 88 ILE A C 1
ATOM 724 O O . ILE A 1 88 ? 2.844 -7.286 -4.015 1.00 85.38 88 ILE A O 1
ATOM 728 N N . PRO A 1 89 ? 0.830 -8.097 -4.591 1.00 84.19 89 PRO A N 1
ATOM 729 C CA . PRO A 1 89 ? 1.373 -8.996 -5.597 1.00 84.19 89 PRO A CA 1
ATOM 730 C C . PRO A 1 89 ? 2.094 -8.213 -6.696 1.00 84.19 89 PRO A C 1
ATOM 732 O O . PRO A 1 89 ? 1.524 -7.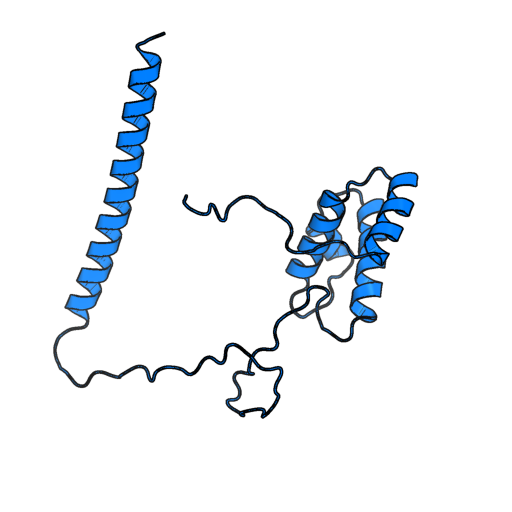339 -7.344 1.00 84.19 89 PRO A O 1
ATOM 735 N N . THR A 1 90 ? 3.356 -8.554 -6.950 1.00 84.19 90 THR A N 1
ATOM 736 C CA . THR A 1 90 ? 4.153 -7.923 -8.008 1.00 84.19 90 THR A CA 1
ATOM 737 C C . THR A 1 90 ? 4.550 -8.936 -9.070 1.00 84.19 90 THR A C 1
ATOM 739 O O . THR A 1 90 ? 4.863 -10.095 -8.787 1.00 84.19 90 THR A O 1
ATOM 742 N N . VAL A 1 91 ? 4.552 -8.496 -10.330 1.00 85.94 91 VAL A N 1
ATOM 743 C CA . VAL A 1 91 ? 5.045 -9.317 -11.439 1.00 85.94 91 VAL A CA 1
ATOM 744 C C . VAL A 1 91 ? 6.553 -9.489 -11.294 1.00 85.94 91 VAL A C 1
ATOM 746 O O . VAL A 1 91 ? 7.290 -8.511 -11.157 1.00 85.94 91 VAL A O 1
ATOM 749 N N . LYS A 1 92 ? 7.030 -10.735 -11.362 1.00 85.38 92 LYS A N 1
ATOM 750 C CA . LYS A 1 92 ? 8.456 -11.035 -11.256 1.00 85.38 92 LYS A CA 1
ATOM 751 C C . LYS A 1 92 ? 9.211 -10.432 -12.442 1.00 85.38 92 LYS A C 1
ATOM 753 O O . LYS A 1 92 ? 8.982 -10.792 -13.596 1.00 85.38 92 LYS A O 1
ATOM 758 N N . GLN A 1 93 ? 10.132 -9.524 -12.138 1.00 84.06 93 GLN A N 1
ATOM 759 C CA . GLN A 1 93 ? 11.000 -8.886 -13.124 1.00 84.06 93 GLN A CA 1
ATOM 760 C C . GLN A 1 93 ? 12.378 -9.557 -13.168 1.00 84.06 93 GLN A C 1
ATOM 762 O O . GLN A 1 93 ? 12.824 -10.196 -12.213 1.00 84.06 93 GLN A O 1
ATOM 767 N N . GLU A 1 94 ? 13.059 -9.416 -14.303 1.00 82.00 94 GLU A N 1
ATOM 768 C CA . GLU A 1 94 ? 14.418 -9.918 -14.504 1.00 82.00 94 GLU A CA 1
ATOM 769 C C . GLU A 1 94 ? 15.417 -9.155 -13.620 1.00 82.00 94 GLU A C 1
ATOM 771 O O . GLU A 1 94 ? 15.407 -7.923 -13.562 1.00 82.00 94 GLU A O 1
ATOM 776 N N . LYS A 1 95 ? 16.306 -9.885 -12.937 1.00 76.62 95 LYS A N 1
ATOM 777 C CA . LYS A 1 95 ? 17.408 -9.260 -12.198 1.00 76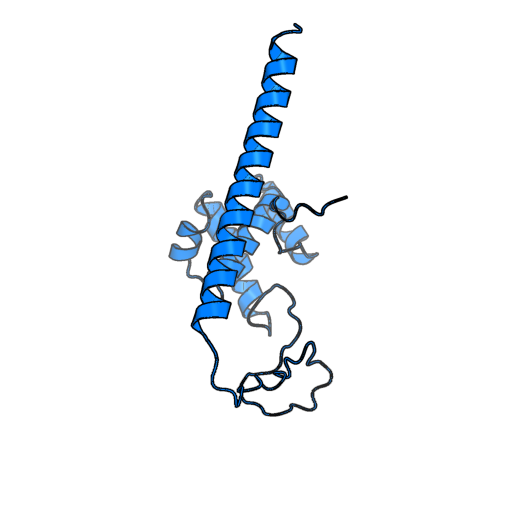.62 95 LYS A CA 1
ATOM 778 C C . LYS A 1 95 ? 18.406 -8.642 -13.177 1.00 76.62 95 LYS A C 1
ATOM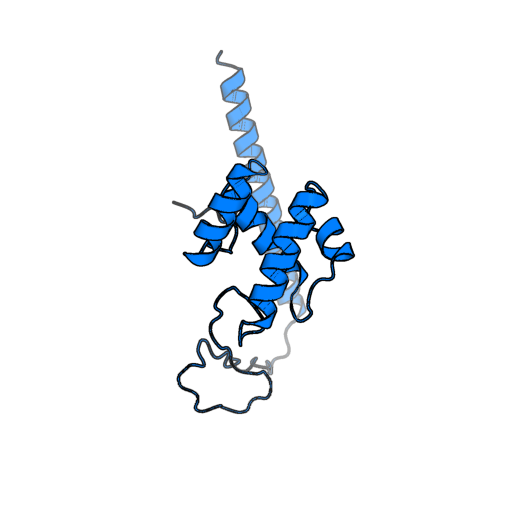 780 O O . LYS A 1 95 ? 18.710 -9.220 -14.217 1.00 76.62 95 LYS A O 1
ATOM 785 N N . ARG A 1 96 ? 18.969 -7.488 -12.809 1.00 69.25 96 ARG A N 1
ATOM 786 C CA . ARG A 1 96 ? 19.915 -6.717 -13.639 1.00 69.25 96 ARG A CA 1
ATOM 787 C C . ARG A 1 96 ? 21.228 -7.459 -13.947 1.00 69.25 96 ARG A C 1
ATOM 789 O O . ARG A 1 96 ? 22.006 -6.995 -14.772 1.00 69.25 96 ARG A O 1
ATOM 796 N N . ASP A 1 97 ? 21.447 -8.618 -13.337 1.00 66.75 97 ASP A N 1
ATOM 797 C CA . ASP A 1 97 ? 22.674 -9.413 -13.432 1.00 66.75 97 ASP A CA 1
ATOM 798 C C . ASP A 1 97 ? 22.851 -10.120 -14.794 1.00 66.75 97 ASP A C 1
ATOM 800 O O . ASP A 1 97 ? 23.827 -10.834 -14.999 1.00 66.75 97 ASP A O 1
ATOM 804 N N . GLY A 1 98 ? 21.917 -9.945 -15.741 1.00 59.25 98 GLY A N 1
ATOM 805 C CA . GLY A 1 98 ? 22.053 -10.414 -17.129 1.00 59.25 98 GLY A CA 1
ATOM 806 C C . GLY A 1 98 ? 21.961 -11.933 -17.312 1.00 59.25 98 GLY A C 1
ATOM 807 O O . GLY A 1 98 ? 22.057 -12.427 -18.435 1.00 59.25 98 GLY A O 1
ATOM 808 N N . SER A 1 99 ? 21.743 -12.683 -16.230 1.00 61.16 99 SER A N 1
ATOM 809 C CA . SER A 1 99 ? 21.461 -14.112 -16.288 1.00 61.16 99 SER A CA 1
ATOM 810 C C . SER A 1 99 ? 20.021 -14.324 -16.743 1.00 61.16 99 SER A C 1
ATOM 812 O O . SER A 1 99 ? 19.072 -14.003 -16.021 1.00 61.16 99 SER A O 1
ATOM 814 N N . SER A 1 100 ? 19.852 -14.873 -17.949 1.00 60.66 100 SER A N 1
ATOM 815 C CA . SER A 1 100 ? 18.542 -15.305 -18.423 1.00 60.66 100 SER A CA 1
ATOM 816 C C . SER A 1 100 ? 18.087 -16.491 -17.583 1.00 60.66 100 SER A C 1
ATOM 818 O O . SER A 1 100 ? 18.367 -17.648 -17.888 1.00 60.66 100 SER A O 1
ATOM 820 N N . THR A 1 101 ? 17.346 -16.199 -16.525 1.00 64.38 101 THR A N 1
ATOM 821 C CA . THR A 1 101 ? 16.584 -17.211 -15.803 1.00 64.38 101 THR A CA 1
ATOM 822 C C . THR A 1 101 ? 15.517 -17.730 -16.764 1.00 64.38 101 THR A C 1
ATOM 824 O O . THR A 1 101 ? 14.678 -16.965 -17.232 1.00 64.38 101 THR A O 1
ATOM 827 N N . GLY A 1 102 ? 15.558 -19.016 -17.123 1.00 78.44 102 GLY A N 1
ATOM 828 C CA . GLY A 1 102 ? 14.516 -19.692 -17.916 1.00 78.44 102 GLY A CA 1
ATOM 829 C C . GLY A 1 102 ? 13.193 -19.855 -17.157 1.00 78.44 102 GLY A C 1
ATOM 830 O O . GLY A 1 102 ? 12.462 -20.809 -17.385 1.00 78.44 102 GLY A O 1
ATOM 831 N N . ASP A 1 103 ? 12.927 -18.961 -16.207 1.00 83.94 103 ASP A N 1
ATOM 832 C CA . ASP A 1 103 ? 11.768 -18.980 -15.336 1.00 83.94 103 ASP A CA 1
ATOM 833 C C . ASP A 1 103 ? 10.547 -18.432 -16.097 1.00 83.94 103 ASP A C 1
ATOM 835 O O . ASP A 1 103 ? 10.579 -17.272 -16.533 1.00 83.94 103 ASP A O 1
ATOM 839 N N . PRO A 1 104 ? 9.480 -19.237 -16.265 1.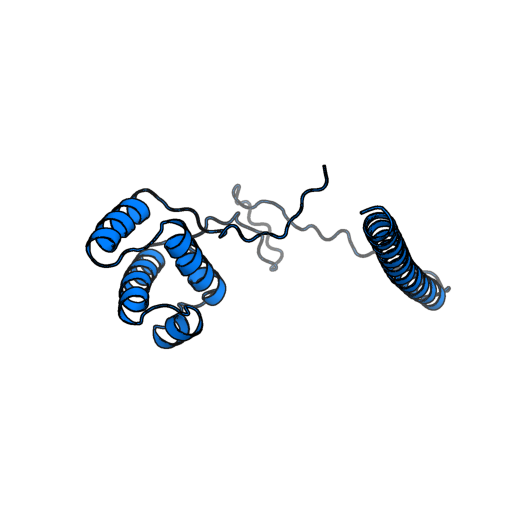00 88.25 104 PRO A N 1
ATOM 840 C CA . PRO A 1 104 ? 8.290 -18.844 -17.013 1.00 88.25 104 PRO A CA 1
ATOM 841 C C . PRO A 1 104 ? 7.509 -17.688 -16.369 1.00 88.25 104 PRO A C 1
ATOM 843 O O . PRO A 1 104 ? 6.716 -17.054 -17.058 1.00 88.25 104 PRO A O 1
ATOM 846 N N . TYR A 1 105 ? 7.738 -17.372 -15.089 1.00 88.94 105 TYR A N 1
ATOM 847 C CA . TYR A 1 105 ? 7.074 -16.256 -14.407 1.00 88.94 105 TYR A CA 1
ATOM 848 C C . TYR A 1 105 ? 7.802 -14.910 -14.559 1.00 88.94 105 TYR A C 1
ATOM 850 O O . TYR A 1 105 ? 7.294 -13.893 -14.088 1.00 88.94 105 TYR A O 1
ATOM 858 N N . VAL A 1 106 ? 8.971 -14.864 -15.213 1.00 88.06 106 VAL A N 1
ATOM 859 C CA . VAL A 1 106 ? 9.696 -13.607 -15.476 1.00 88.06 106 VAL A CA 1
ATOM 860 C C . VAL A 1 106 ? 9.128 -12.910 -16.714 1.00 88.06 106 VAL A C 1
ATOM 862 O O . VAL A 1 106 ? 9.356 -13.351 -17.844 1.00 88.06 106 VAL A O 1
ATOM 865 N N . ALA A 1 107 ? 8.454 -11.777 -16.510 1.00 86.94 107 ALA A N 1
ATOM 866 C CA . ALA A 1 107 ? 7.818 -10.995 -17.572 1.00 86.94 107 ALA A CA 1
ATOM 867 C C . ALA A 1 107 ? 8.440 -9.594 -17.743 1.00 86.94 107 ALA A C 1
ATOM 869 O O . ALA A 1 107 ? 9.272 -9.156 -16.949 1.00 86.94 107 ALA A O 1
ATOM 870 N N . PHE A 1 108 ? 8.045 -8.895 -18.816 1.00 85.56 108 PHE A N 1
ATOM 871 C CA . PHE A 1 108 ? 8.460 -7.516 -19.134 1.00 85.56 108 PHE A CA 1
ATOM 872 C C . PHE A 1 108 ? 9.983 -7.289 -19.157 1.00 85.56 108 PHE A C 1
ATOM 874 O O . PHE A 1 108 ? 10.491 -6.273 -18.676 1.00 85.56 108 PHE A O 1
ATOM 881 N N . ARG A 1 109 ? 10.731 -8.242 -19.729 1.00 83.75 109 ARG A N 1
ATOM 882 C CA . ARG A 1 109 ? 12.193 -8.156 -19.837 1.00 83.75 109 ARG A CA 1
ATOM 883 C C . ARG A 1 109 ? 12.615 -6.897 -20.581 1.00 83.75 109 ARG A C 1
ATOM 885 O O . ARG A 1 109 ? 12.210 -6.661 -21.720 1.00 83.75 109 ARG A O 1
ATOM 892 N N . ARG A 1 110 ? 13.495 -6.120 -19.956 1.00 78.06 110 ARG A N 1
ATOM 893 C CA . ARG A 1 110 ? 14.098 -4.944 -20.579 1.00 78.06 110 ARG A CA 1
ATOM 894 C C . ARG A 1 110 ? 15.317 -5.388 -21.367 1.00 78.06 110 ARG A C 1
ATOM 896 O O . ARG A 1 110 ? 16.438 -5.349 -20.870 1.00 78.06 110 ARG A O 1
ATOM 903 N N . ARG A 1 111 ? 15.114 -5.784 -22.621 1.00 74.00 111 ARG A N 1
ATOM 904 C CA . ARG A 1 111 ? 16.231 -5.808 -23.565 1.00 74.00 111 ARG A CA 1
ATOM 905 C C . ARG A 1 111 ? 16.554 -4.357 -23.867 1.00 74.00 111 ARG A C 1
ATOM 907 O O . ARG A 1 111 ? 15.728 -3.654 -24.442 1.00 74.00 111 ARG A O 1
ATOM 914 N N . THR A 1 112 ? 17.717 -3.889 -23.429 1.00 62.34 112 THR A N 1
ATOM 915 C CA . THR A 1 112 ? 18.232 -2.628 -23.942 1.00 62.34 112 THR A CA 1
ATOM 916 C C . THR A 1 112 ? 18.349 -2.796 -25.451 1.00 62.34 112 THR A C 1
ATOM 918 O O . THR A 1 112 ? 19.140 -3.601 -25.946 1.00 62.34 112 THR A O 1
ATOM 921 N N . GLU A 1 113 ? 17.538 -2.055 -26.204 1.00 60.94 113 GLU A N 1
ATOM 922 C CA . GLU A 1 113 ? 17.950 -1.700 -27.551 1.00 60.94 113 GLU A CA 1
ATOM 923 C C . GLU A 1 113 ? 19.337 -1.077 -27.385 1.00 60.94 113 GLU A C 1
ATOM 925 O O . GLU A 1 113 ? 19.531 -0.213 -26.520 1.00 60.94 113 GLU A O 1
ATOM 930 N N . LYS A 1 114 ? 20.345 -1.616 -28.083 1.00 63.84 114 LYS A N 1
ATOM 931 C CA . LYS A 1 114 ? 21.706 -1.098 -27.948 1.00 63.84 114 LYS A CA 1
ATOM 932 C C . LYS A 1 114 ? 21.619 0.395 -28.201 1.00 63.84 114 LYS A C 1
ATOM 934 O O . LYS A 1 114 ? 21.175 0.810 -29.267 1.00 63.84 114 LYS A O 1
ATOM 939 N N . MET A 1 115 ? 22.040 1.192 -27.226 1.00 56.62 115 MET A N 1
ATOM 940 C CA . MET A 1 115 ? 22.164 2.618 -27.449 1.00 56.62 115 MET A CA 1
ATOM 941 C C . MET A 1 115 ? 23.158 2.788 -28.592 1.00 56.62 115 MET A C 1
ATOM 943 O O . MET A 1 115 ? 24.345 2.495 -28.439 1.00 56.62 115 MET A O 1
ATOM 947 N N . GLN A 1 116 ? 22.653 3.164 -29.765 1.00 60.66 116 GLN A N 1
ATOM 948 C CA . GLN A 1 116 ? 23.487 3.303 -30.940 1.00 60.66 116 GLN A CA 1
ATOM 949 C C . GLN A 1 116 ? 24.423 4.484 -30.689 1.00 60.66 116 GLN A C 1
ATOM 951 O O . GLN A 1 116 ? 24.017 5.649 -30.713 1.00 60.66 116 GLN A O 1
ATOM 956 N N . THR A 1 117 ? 25.692 4.194 -30.420 1.00 61.81 117 THR A N 1
ATOM 957 C CA . THR A 1 117 ? 26.723 5.224 -30.379 1.00 61.81 117 THR A CA 1
ATOM 958 C C . THR A 1 117 ? 26.911 5.729 -31.808 1.00 61.81 117 THR A C 1
ATOM 960 O O . THR A 1 117 ? 27.201 4.970 -32.735 1.00 61.81 117 THR A O 1
ATOM 963 N N . ARG A 1 118 ? 26.652 7.021 -32.038 1.00 64.88 118 ARG A N 1
ATOM 964 C CA . ARG A 1 118 ? 26.796 7.603 -33.378 1.00 64.88 118 ARG A CA 1
ATOM 965 C C . ARG A 1 118 ? 28.277 7.684 -33.746 1.00 64.88 118 ARG A C 1
ATOM 967 O O . ARG A 1 118 ? 29.081 8.160 -32.951 1.00 64.88 118 ARG A O 1
ATOM 974 N N . LYS A 1 119 ? 28.623 7.342 -34.987 1.00 67.81 119 LYS A N 1
ATOM 975 C CA . LYS A 1 119 ? 29.913 7.693 -35.596 1.00 67.81 119 LYS A CA 1
ATOM 976 C C . LYS A 1 119 ? 29.715 8.848 -36.583 1.00 67.81 119 LYS A C 1
ATOM 978 O O . LYS A 1 119 ? 29.765 8.611 -37.777 1.00 67.81 119 LYS A O 1
ATOM 983 N N . VAL A 1 120 ? 29.454 10.078 -36.116 1.00 53.66 120 VAL A N 1
ATOM 984 C CA . VAL A 1 120 ? 29.405 11.285 -36.977 1.00 53.66 120 VAL A CA 1
ATOM 985 C C . VAL A 1 120 ? 29.812 12.539 -36.188 1.00 53.66 120 VAL A C 1
ATOM 987 O O . VAL A 1 120 ? 29.296 12.799 -35.103 1.00 53.66 120 VAL A O 1
ATOM 990 N N . ARG A 1 121 ? 30.737 13.326 -36.757 1.00 58.34 121 ARG A N 1
ATOM 991 C CA . ARG A 1 121 ? 31.018 14.720 -36.376 1.00 58.34 121 ARG A CA 1
ATOM 992 C C . ARG A 1 121 ? 29.817 15.560 -36.840 1.00 58.34 121 ARG A C 1
ATOM 994 O O . ARG A 1 121 ? 29.531 15.491 -38.026 1.00 58.34 121 ARG A O 1
ATOM 1001 N N . VAL A 1 122 ? 29.178 16.327 -35.944 1.00 57.94 122 VAL A N 1
ATOM 1002 C CA . VAL A 1 122 ? 27.996 17.229 -36.114 1.00 57.94 122 VAL A CA 1
ATOM 1003 C C . VAL A 1 122 ? 26.723 16.675 -35.440 1.00 57.94 122 VAL A C 1
ATOM 1005 O O . VAL A 1 122 ? 26.190 15.658 -35.859 1.00 57.94 122 VAL A O 1
ATOM 1008 N N . SER A 1 123 ? 26.119 17.306 -34.428 1.00 61.66 123 SER A N 1
ATOM 1009 C CA . SER A 1 123 ? 26.619 18.212 -33.387 1.00 61.66 123 SER A CA 1
ATOM 1010 C C . SER A 1 123 ? 25.708 18.021 -32.160 1.00 61.66 123 SER A C 1
ATOM 1012 O O . SER A 1 123 ? 24.484 18.115 -32.259 1.00 61.66 123 SER A O 1
ATOM 1014 N N . PHE A 1 124 ? 26.276 17.747 -30.983 1.00 61.75 124 PHE A N 1
ATOM 1015 C CA . PHE A 1 124 ? 25.512 17.737 -29.722 1.00 61.75 124 PHE A CA 1
ATOM 1016 C C . PHE A 1 124 ? 24.798 19.077 -29.478 1.00 61.75 124 PHE A C 1
ATOM 1018 O O . PHE A 1 124 ? 23.725 19.121 -28.881 1.00 61.75 124 PHE A O 1
ATOM 1025 N N . PHE A 1 125 ? 25.374 20.156 -30.012 1.00 69.38 125 PHE A N 1
ATOM 1026 C CA . PHE A 1 125 ? 24.847 21.511 -29.943 1.00 69.38 125 PHE A CA 1
ATOM 1027 C C . PHE A 1 125 ? 23.456 21.648 -30.583 1.00 69.38 125 PHE A C 1
ATOM 1029 O O . PHE A 1 125 ? 22.564 22.241 -29.983 1.00 69.38 125 PHE A O 1
ATOM 1036 N N . SER A 1 126 ? 23.226 21.038 -31.751 1.00 71.88 126 SER A N 1
ATOM 1037 C CA . SER A 1 126 ? 21.918 21.086 -32.419 1.00 71.88 126 SER A CA 1
ATOM 1038 C C . SER A 1 126 ? 20.839 20.326 -31.633 1.00 71.88 126 SER A C 1
ATOM 1040 O O . SER A 1 126 ? 19.748 20.854 -31.425 1.00 71.88 126 SER A O 1
ATOM 1042 N N . CYS A 1 127 ? 21.149 19.137 -31.099 1.00 69.75 127 CYS A N 1
ATOM 1043 C CA . CYS A 1 127 ? 20.212 18.399 -30.242 1.00 69.75 127 CYS A CA 1
ATOM 1044 C C . CYS A 1 127 ? 19.889 19.152 -28.943 1.00 69.75 127 CYS A C 1
ATOM 1046 O O . CYS A 1 127 ? 18.740 19.156 -28.509 1.00 69.75 127 CYS A O 1
ATOM 1048 N N . PHE A 1 128 ? 20.876 19.812 -28.333 1.00 80.88 128 PHE A N 1
ATOM 1049 C CA . PHE A 1 128 ? 20.659 20.594 -27.119 1.00 80.88 128 PHE A CA 1
ATOM 1050 C C . PHE A 1 128 ? 19.743 21.803 -27.362 1.00 80.88 128 PHE A C 1
ATOM 1052 O O . PHE A 1 128 ? 18.806 22.029 -26.595 1.00 80.88 128 PHE A O 1
ATOM 1059 N N . LEU A 1 129 ? 19.945 22.533 -28.465 1.00 85.88 129 LEU A N 1
ATOM 1060 C CA . LEU A 1 129 ? 19.065 23.639 -28.855 1.00 85.88 129 LEU A CA 1
ATOM 1061 C C . LEU A 1 129 ? 17.623 23.176 -29.106 1.00 85.88 129 LEU A C 1
ATOM 1063 O O . LEU A 1 129 ? 16.691 23.862 -28.694 1.00 85.88 129 LEU A O 1
ATOM 1067 N N . LEU A 1 130 ? 17.426 21.994 -29.702 1.00 85.31 130 LEU A N 1
ATOM 1068 C CA . LEU A 1 130 ? 16.093 21.408 -29.879 1.00 85.31 130 LEU A CA 1
ATOM 1069 C C . LEU A 1 130 ? 15.418 21.081 -28.540 1.00 85.31 130 LEU A C 1
ATOM 1071 O O . LEU A 1 130 ? 14.238 21.372 -28.372 1.00 85.31 130 LEU A O 1
ATOM 1075 N N . VAL A 1 131 ? 16.152 20.545 -27.558 1.00 87.88 131 VAL A N 1
ATOM 1076 C CA . VAL A 1 131 ? 15.609 20.301 -26.207 1.00 87.88 131 VAL A CA 1
ATOM 1077 C C . VAL A 1 131 ? 15.176 21.609 -25.540 1.00 87.88 131 VAL A C 1
ATOM 1079 O O . VAL A 1 131 ? 14.110 21.665 -24.925 1.00 87.88 131 VAL A O 1
ATOM 1082 N N . LEU A 1 132 ? 15.974 22.673 -25.666 1.00 88.38 132 LEU A N 1
ATOM 1083 C CA . LEU A 1 132 ? 15.610 23.989 -25.139 1.00 88.38 132 LEU A CA 1
ATOM 1084 C C . LEU A 1 132 ? 14.390 24.579 -25.855 1.00 88.38 132 LEU A C 1
ATOM 1086 O O . LEU A 1 132 ? 13.523 25.145 -25.192 1.00 88.38 132 LEU A O 1
ATOM 1090 N N . LEU A 1 133 ? 14.290 24.416 -27.175 1.00 89.38 133 LEU A N 1
ATOM 1091 C CA . LEU A 1 133 ? 13.129 24.850 -27.951 1.00 89.38 133 LEU A CA 1
ATOM 1092 C C . LEU A 1 133 ? 11.858 24.122 -27.497 1.00 89.38 133 LEU A C 1
ATOM 1094 O O . LEU A 1 133 ? 10.864 24.773 -27.193 1.00 89.38 133 LEU A O 1
ATOM 1098 N N . VAL A 1 134 ? 11.912 22.793 -27.361 1.00 87.81 134 VAL A N 1
ATOM 1099 C CA . VAL A 1 134 ? 10.781 21.985 -26.875 1.00 87.81 134 VAL A CA 1
ATOM 1100 C C . VAL A 1 134 ? 10.350 22.432 -25.479 1.00 87.81 134 VAL A C 1
ATOM 1102 O O . VAL A 1 134 ? 9.157 22.590 -25.236 1.00 87.81 134 VAL A O 1
ATOM 1105 N N . LYS A 1 135 ? 11.295 22.709 -24.571 1.00 89.31 135 LYS A N 1
ATOM 1106 C CA . LYS A 1 135 ? 10.972 23.235 -23.234 1.00 89.31 135 LYS A CA 1
ATOM 1107 C C . LYS A 1 135 ? 10.274 24.596 -23.291 1.00 89.31 135 LYS A C 1
ATOM 1109 O O . LYS A 1 135 ? 9.304 24.800 -22.569 1.00 89.31 135 LYS A O 1
ATOM 1114 N N . ARG A 1 136 ? 10.741 25.515 -24.144 1.00 89.06 136 ARG A N 1
ATOM 1115 C CA . ARG A 1 136 ? 10.125 26.846 -24.322 1.00 89.06 136 ARG A CA 1
ATOM 1116 C C . ARG A 1 136 ? 8.734 26.760 -24.934 1.00 89.06 136 ARG A C 1
ATOM 1118 O O . ARG A 1 136 ? 7.841 27.492 -24.522 1.00 89.06 136 ARG A O 1
ATOM 1125 N N . GLU A 1 137 ? 8.543 25.855 -25.885 1.00 86.38 137 GLU A N 1
ATOM 1126 C CA . GLU A 1 137 ? 7.220 25.587 -26.428 1.00 86.38 137 GLU A CA 1
ATOM 1127 C C . GLU A 1 137 ? 6.311 25.039 -25.333 1.00 86.38 137 GLU A C 1
ATOM 1129 O O . GLU A 1 137 ? 5.257 25.616 -25.096 1.00 86.38 137 GLU A O 1
ATOM 1134 N N . GLN A 1 138 ? 6.719 24.005 -24.594 1.00 82.88 138 GLN A N 1
ATOM 1135 C CA . GLN A 1 138 ? 5.906 23.442 -23.510 1.00 82.88 138 GLN A CA 1
ATOM 1136 C C . GLN A 1 138 ? 5.471 24.503 -22.489 1.00 82.88 138 GLN A C 1
ATOM 1138 O O . GLN A 1 138 ? 4.288 24.565 -22.151 1.00 82.88 138 GLN A O 1
ATOM 1143 N N . THR A 1 139 ? 6.372 25.389 -22.050 1.00 83.06 139 THR A N 1
ATOM 1144 C CA . THR A 1 139 ? 6.008 26.483 -21.135 1.00 83.06 139 THR A CA 1
ATOM 1145 C C . THR A 1 139 ? 5.082 27.508 -21.789 1.00 83.06 139 THR A C 1
ATOM 1147 O O . THR A 1 139 ? 4.116 27.942 -21.162 1.00 83.06 139 THR A O 1
ATOM 1150 N N . GLY A 1 140 ? 5.306 27.848 -23.061 1.00 83.19 140 GLY A N 1
ATOM 1151 C CA . GLY A 1 140 ? 4.420 28.716 -23.838 1.00 83.19 140 GLY A CA 1
ATOM 1152 C C . GLY A 1 140 ? 3.021 28.125 -24.037 1.00 83.19 140 GLY A C 1
ATOM 1153 O O . GLY A 1 140 ? 2.028 28.830 -23.889 1.00 83.19 140 GLY A O 1
ATOM 1154 N N . TRP A 1 141 ? 2.916 26.824 -24.309 1.00 81.75 141 TRP A N 1
ATOM 1155 C CA . TRP A 1 141 ? 1.654 26.088 -24.405 1.00 81.75 141 TRP A CA 1
ATOM 1156 C C . TRP A 1 141 ? 0.909 26.063 -23.068 1.00 81.75 141 TRP A C 1
ATOM 1158 O O . TRP A 1 141 ? -0.300 26.292 -23.048 1.00 81.75 141 TRP A O 1
ATOM 1168 N N . ILE A 1 142 ? 1.614 25.852 -21.952 1.00 79.94 142 ILE A N 1
ATOM 1169 C CA . ILE A 1 142 ? 1.033 25.928 -20.602 1.00 79.94 142 ILE A CA 1
ATOM 1170 C C . ILE A 1 142 ? 0.514 27.343 -20.323 1.00 79.94 142 ILE A C 1
ATOM 1172 O O . ILE A 1 142 ? -0.608 27.491 -19.844 1.00 79.94 142 ILE A O 1
ATOM 1176 N N . GLN A 1 143 ? 1.281 28.381 -20.668 1.00 74.94 143 GLN A N 1
ATOM 1177 C CA . GLN A 1 143 ? 0.871 29.768 -20.452 1.00 74.94 143 GLN A CA 1
ATOM 1178 C C . GLN A 1 143 ? -0.321 30.161 -21.328 1.00 74.94 143 GLN A C 1
ATOM 1180 O O . GLN A 1 143 ? -1.265 30.763 -20.830 1.00 74.94 143 GLN A O 1
ATOM 1185 N N . ARG A 1 144 ? -0.337 29.763 -22.606 1.00 78.81 144 ARG A N 1
ATOM 1186 C CA . ARG A 1 144 ? -1.483 29.979 -23.504 1.00 78.81 144 ARG A CA 1
ATOM 1187 C C . ARG A 1 144 ? -2.736 29.256 -23.011 1.00 78.81 144 ARG A C 1
ATOM 1189 O O . ARG A 1 144 ? -3.812 29.843 -23.039 1.00 78.81 144 ARG A O 1
ATOM 1196 N N . ARG A 1 145 ? -2.606 28.025 -22.501 1.00 73.69 145 ARG A N 1
ATOM 1197 C CA . ARG A 1 145 ? -3.720 27.296 -21.867 1.00 73.69 145 ARG A CA 1
ATOM 1198 C C . ARG A 1 145 ? -4.220 27.992 -20.603 1.00 73.69 145 ARG A C 1
ATOM 1200 O O . ARG A 1 145 ? -5.427 28.117 -20.444 1.00 73.69 145 ARG A O 1
ATOM 1207 N N . LYS A 1 146 ? -3.324 28.498 -19.748 1.00 69.94 146 LYS A N 1
ATOM 1208 C CA . LYS A 1 146 ? -3.699 29.294 -18.569 1.00 69.94 146 LYS A CA 1
ATOM 1209 C C . LYS A 1 146 ? -4.399 30.595 -18.972 1.00 69.94 146 LYS A C 1
ATOM 1211 O O . LYS A 1 146 ? -5.500 30.830 -18.502 1.00 69.94 146 LYS A O 1
ATOM 1216 N N . CYS A 1 147 ? -3.846 31.389 -19.892 1.00 65.94 147 CYS A N 1
ATOM 1217 C CA . CYS A 1 147 ? -4.489 32.618 -20.376 1.00 65.94 147 CYS A CA 1
ATOM 1218 C C . CYS A 1 147 ? -5.855 32.355 -21.028 1.00 65.94 147 CYS A C 1
ATOM 1220 O O . CYS A 1 147 ? -6.791 33.104 -20.782 1.00 65.94 147 CYS A O 1
ATOM 1222 N N . SER A 1 148 ? -5.999 31.278 -21.807 1.00 63.25 148 SER A N 1
ATOM 1223 C CA . SER A 1 148 ? -7.284 30.893 -22.407 1.00 63.25 148 SER A CA 1
ATOM 1224 C C . SER A 1 148 ? -8.314 30.428 -21.369 1.00 63.25 148 SER A C 1
ATOM 1226 O O . SER A 1 148 ? -9.508 30.649 -21.567 1.00 63.25 148 SER A O 1
ATOM 1228 N N . ALA A 1 149 ? -7.870 29.796 -20.276 1.00 61.03 149 ALA A N 1
ATOM 1229 C CA . ALA A 1 149 ? -8.729 29.434 -19.151 1.00 61.03 149 ALA A CA 1
ATOM 1230 C C . ALA A 1 149 ? -9.157 30.678 -18.352 1.00 61.03 149 ALA A C 1
ATOM 1232 O O . ALA A 1 149 ? -10.346 30.836 -18.102 1.00 61.03 149 ALA A O 1
ATOM 1233 N N . TYR A 1 150 ? -8.226 31.597 -18.058 1.00 56.78 150 TYR A N 1
ATOM 1234 C CA . TYR A 1 150 ? -8.507 32.877 -17.389 1.00 56.78 150 TYR A CA 1
ATOM 1235 C C . TYR A 1 150 ? -9.503 33.740 -18.182 1.00 56.78 150 TYR A C 1
ATOM 1237 O O . TYR A 1 150 ? -10.468 34.248 -17.616 1.00 56.78 150 TYR A O 1
ATOM 1245 N N . PHE A 1 151 ? -9.334 33.829 -19.505 1.00 56.81 151 PHE A N 1
ATOM 1246 C CA . PHE A 1 151 ? -10.244 34.578 -20.377 1.00 56.81 151 PHE A CA 1
ATOM 1247 C C . PHE A 1 151 ? -11.645 33.942 -20.471 1.00 56.81 151 PHE A C 1
ATOM 1249 O O . PHE A 1 151 ? -12.622 34.651 -20.673 1.00 56.81 151 PHE A O 1
ATOM 1256 N N . SER A 1 152 ? -11.778 32.621 -20.282 1.00 56.97 152 SER A N 1
ATOM 1257 C CA . SER A 1 152 ? -13.097 31.965 -20.214 1.00 56.97 152 SER A CA 1
ATOM 1258 C C . SER A 1 152 ? -13.799 32.183 -18.870 1.00 56.97 152 SER A C 1
ATOM 1260 O O . SER A 1 152 ? -15.023 32.258 -18.833 1.00 56.97 152 SER A O 1
ATOM 1262 N N . SER A 1 153 ? -13.049 32.311 -17.770 1.00 56.34 153 SER A N 1
ATOM 1263 C CA . SER A 1 153 ? -13.604 32.594 -16.439 1.00 56.34 153 SER A CA 1
ATOM 1264 C C . SER A 1 153 ? -14.054 34.051 -16.253 1.00 56.34 153 SER A C 1
ATOM 1266 O O . SER A 1 153 ? -15.075 34.273 -15.609 1.00 56.34 153 SER A O 1
ATOM 1268 N N . ASP A 1 154 ? -13.378 35.033 -16.864 1.00 53.34 154 ASP A N 1
ATOM 1269 C CA . ASP A 1 154 ? -13.789 36.449 -16.788 1.00 53.34 154 ASP A CA 1
ATOM 1270 C C . ASP A 1 154 ? -15.043 36.755 -17.629 1.00 53.34 154 ASP A C 1
ATOM 1272 O O . ASP A 1 154 ? -15.890 37.551 -17.228 1.00 53.34 154 ASP A O 1
ATOM 1276 N N . VAL A 1 155 ? -15.237 36.074 -18.765 1.00 53.56 155 VAL A N 1
ATOM 1277 C CA . VAL A 1 155 ? -16.452 36.230 -19.593 1.00 53.56 155 VAL A CA 1
ATOM 1278 C C . VAL A 1 155 ? -17.695 35.627 -18.908 1.00 53.56 155 VAL A C 1
ATOM 1280 O O . VAL A 1 155 ? -18.821 36.039 -19.192 1.00 53.56 155 VAL A O 1
ATOM 1283 N N . GLY A 1 156 ? -17.509 34.700 -17.960 1.00 50.88 156 GLY A N 1
ATOM 1284 C CA . GLY A 1 156 ? -18.577 34.179 -17.098 1.00 50.88 156 GLY A CA 1
ATOM 1285 C C . GLY A 1 156 ? -18.977 35.115 -15.950 1.00 50.88 156 GLY A C 1
ATOM 1286 O O . GLY A 1 156 ? -20.125 35.075 -15.521 1.00 50.88 156 GLY A O 1
ATOM 1287 N N . ALA A 1 157 ? -18.075 35.988 -15.485 1.00 52.09 157 ALA A N 1
ATOM 1288 C CA . ALA A 1 157 ? -18.339 36.931 -14.391 1.00 52.09 157 ALA A CA 1
ATOM 1289 C C . ALA A 1 157 ? -19.012 38.243 -14.845 1.00 52.09 157 ALA A C 1
ATOM 1291 O O . ALA A 1 157 ? -19.557 38.968 -14.022 1.00 52.09 157 ALA A O 1
ATOM 1292 N N . VAL A 1 158 ? -18.993 38.548 -16.147 1.00 52.16 158 VAL A N 1
ATOM 1293 C CA . VAL A 1 158 ? -19.624 39.754 -16.726 1.00 52.16 158 VAL A CA 1
ATOM 1294 C C . VAL A 1 158 ? -21.078 39.505 -17.179 1.00 52.16 158 VAL A C 1
ATOM 1296 O O . VAL A 1 158 ? -21.777 40.444 -17.541 1.00 52.16 158 VAL A O 1
ATOM 1299 N N . ASN A 1 159 ? -21.565 38.258 -17.126 1.00 51.53 159 ASN A N 1
ATOM 1300 C CA . ASN A 1 159 ? -22.926 37.878 -17.538 1.00 51.53 159 ASN A CA 1
ATOM 1301 C C . ASN A 1 159 ? -23.807 37.347 -16.379 1.00 51.53 159 ASN A C 1
ATOM 1303 O O . ASN A 1 159 ? -24.680 36.512 -16.613 1.00 51.53 159 ASN A O 1
ATOM 1307 N N . SER A 1 160 ? -23.588 37.798 -15.137 1.00 40.94 160 SER A N 1
ATOM 1308 C CA . SER A 1 160 ? -24.499 37.592 -13.989 1.00 40.94 160 SER A CA 1
ATOM 1309 C C . SER A 1 160 ? -24.869 38.915 -13.339 1.00 40.94 160 SER A C 1
ATOM 1311 O O . SER A 1 160 ? -23.977 39.787 -13.261 1.00 40.94 160 SER A O 1
#

InterPro domains:
  IPR024943 Enhancer of polycomb protein [PTHR14898] (5-121)

Secondary structure (DSSP, 8-state):
------S---SPPP-HHHHHHHHHHTTTS---HHHHHHHHHHHHHHHTTSPPPHHHHHHH--S-HHHHHHHHHHHHHHHHH-SSSSSS--PPPPPTT------TT--S-------------S-HHHHHHHHHHHHHHHHHHHHHHHHHHHHHHHHHHS--

Organism: NCBI:txid48701

pLDDT: mean 77.92, std 14.14, range [38.0, 92.88]